Protein AF-A0A9W8DKQ0-F1 (afdb_monomer)

Organism: NCBI:txid78921

Secondary structure (DSSP, 8-state):
-HHHHHHHTT---HHHHHHHHHHHHHHHHHHHHHHHHHHHHHHHHHHHHHHHHHHHHTTS-HHHHTTSGGG-HHHHHHHHHHT-HHHHHHHHHHHHHHHHHHSTT-HHHHHHHHHHHHHHHHHHHHHHHHHHHHHSTTS----SS-HHHHHHHHH-

InterPro domains:
  IPR048628 Exocyst complex component Sec3, C-terminal [PF20654] (1-138)

Solvent-accessible surface area (backbone atoms only — not comparable to full-atom values): 8854 Å² total; per-residue (Å²): 109,72,67,59,54,64,61,50,71,77,54,95,44,82,76,52,51,59,55,50,52,51,50,50,52,53,48,51,54,50,47,54,53,48,43,59,56,59,51,37,72,69,41,34,71,61,52,53,52,54,56,47,51,55,57,49,51,74,81,47,56,44,83,50,42,43,72,37,87,82,52,18,67,69,46,50,52,59,52,42,67,68,46,32,48,69,56,43,46,52,36,48,52,53,47,50,57,47,49,46,69,76,36,75,92,33,68,71,58,40,55,52,52,49,52,54,41,50,52,50,53,52,51,51,51,53,52,50,53,52,50,44,56,61,32,47,68,95,55,100,73,71,71,54,60,54,70,68,54,52,50,55,55,73,76,103

pLDDT: mean 89.12, std 9.84, range [54.56, 97.25]

Sequence (156 aa):
MHYFYSTLRATDNGVLKRYIEQAQASYNTAMTAYVKTVIRRPLGKLLEFFEGIEGVLKTGEASEVGYHQSYTKANLRKVLAQYQGEELRRNIKALHKRVEKHFPDSGPVRSLVWKEIYFELVHQYERYTELIAKCYPGEHLSLGFNIVDLQTWCDS

Structure (mmCIF, N/CA/C/O backbone):
data_AF-A0A9W8DKQ0-F1
#
_entry.id   AF-A0A9W8DKQ0-F1
#
loop_
_atom_site.group_PDB
_atom_site.id
_atom_site.type_symbol
_atom_site.label_atom_id
_atom_site.label_alt_id
_atom_site.label_comp_id
_atom_site.label_asym_id
_atom_site.label_entity_id
_atom_site.label_seq_id
_atom_site.pdbx_PDB_ins_code
_atom_site.Cartn_x
_atom_site.Cartn_y
_atom_site.Cartn_z
_atom_site.occupancy
_atom_site.B_iso_or_equiv
_atom_site.auth_seq_id
_atom_site.auth_comp_id
_atom_site.auth_asym_id
_atom_site.auth_atom_id
_atom_site.pdbx_PDB_model_num
ATOM 1 N N . MET A 1 1 ? 10.684 -7.096 -24.053 1.00 54.56 1 MET A N 1
ATOM 2 C CA . MET A 1 1 ? 9.769 -5.939 -24.207 1.00 54.56 1 MET A CA 1
ATOM 3 C C . MET A 1 1 ? 10.487 -4.594 -24.128 1.00 54.56 1 MET A C 1
ATOM 5 O O . MET A 1 1 ? 10.373 -3.844 -25.083 1.00 54.56 1 MET A O 1
ATOM 9 N N . HIS A 1 2 ? 11.292 -4.304 -23.094 1.00 61.12 2 HIS A N 1
ATOM 10 C CA . HIS A 1 2 ? 12.079 -3.053 -23.028 1.00 61.12 2 HIS A CA 1
ATOM 11 C C . HIS A 1 2 ? 13.024 -2.859 -24.233 1.00 61.12 2 HIS A C 1
ATOM 13 O O . HIS A 1 2 ? 13.048 -1.794 -24.837 1.00 61.12 2 HIS A O 1
ATOM 19 N N . TYR A 1 3 ? 13.723 -3.926 -24.641 1.00 66.50 3 TYR A N 1
ATOM 20 C CA . TYR A 1 3 ? 14.578 -3.933 -25.836 1.00 66.50 3 TYR A CA 1
ATOM 21 C C . TYR A 1 3 ? 13.807 -3.582 -27.123 1.00 66.50 3 TYR A C 1
ATOM 23 O O . TYR A 1 3 ? 14.251 -2.770 -27.923 1.00 66.50 3 TYR A O 1
ATOM 31 N N . PHE A 1 4 ? 12.599 -4.128 -27.281 1.00 68.06 4 PHE A N 1
ATOM 32 C CA . PHE A 1 4 ? 11.756 -3.894 -28.455 1.00 68.06 4 PHE A CA 1
ATOM 33 C C . PHE A 1 4 ? 11.304 -2.425 -28.553 1.00 68.06 4 PHE A C 1
ATOM 35 O O . PHE A 1 4 ? 11.369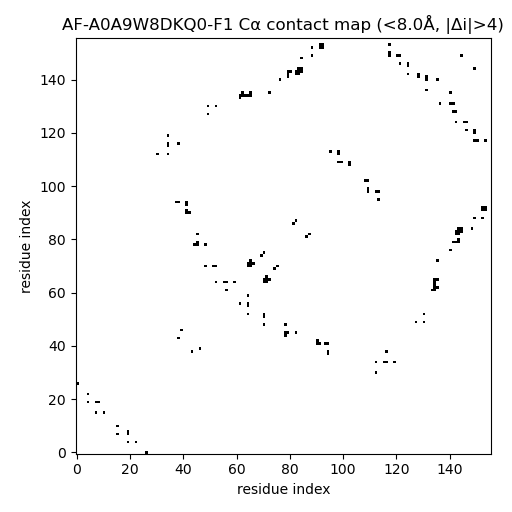 -1.823 -29.620 1.00 68.06 4 PHE A O 1
ATOM 42 N N . TYR A 1 5 ? 10.934 -1.820 -27.420 1.00 66.56 5 TYR A N 1
ATOM 43 C CA . TYR A 1 5 ? 10.592 -0.397 -27.331 1.00 66.56 5 TYR A CA 1
ATOM 44 C C . TYR A 1 5 ? 11.788 0.518 -27.648 1.00 66.56 5 TYR A C 1
ATOM 46 O O . TYR A 1 5 ? 11.641 1.478 -28.404 1.00 66.56 5 TYR A O 1
ATOM 54 N N . SER A 1 6 ? 12.984 0.209 -27.128 1.00 69.25 6 SER A N 1
ATOM 55 C CA . SER A 1 6 ? 14.183 1.017 -27.396 1.00 69.25 6 SER A CA 1
ATOM 56 C C . SER A 1 6 ? 14.613 0.988 -28.862 1.00 69.25 6 SER A C 1
ATOM 58 O O . SER A 1 6 ? 15.072 2.007 -29.371 1.00 69.25 6 SER A O 1
ATOM 60 N N . THR A 1 7 ? 14.433 -0.143 -29.550 1.00 65.50 7 THR A N 1
ATOM 61 C CA . THR A 1 7 ? 14.824 -0.289 -30.959 1.00 65.50 7 THR A CA 1
ATOM 62 C C . THR A 1 7 ? 13.824 0.380 -31.906 1.00 65.50 7 THR A C 1
ATOM 64 O O . THR A 1 7 ? 14.236 1.017 -32.869 1.00 65.50 7 THR A O 1
ATOM 67 N N . LEU A 1 8 ? 12.518 0.306 -31.620 1.00 61.72 8 LEU A N 1
ATOM 68 C CA . LEU A 1 8 ? 11.478 0.892 -32.479 1.00 61.72 8 LEU A CA 1
ATOM 69 C C . LEU A 1 8 ? 11.387 2.420 -32.403 1.00 61.72 8 LEU A C 1
ATOM 71 O O . LEU A 1 8 ? 10.966 3.058 -33.364 1.00 61.72 8 LEU A O 1
ATOM 75 N N . ARG A 1 9 ? 11.812 3.027 -31.290 1.00 57.78 9 ARG A N 1
ATOM 76 C CA . ARG A 1 9 ? 11.812 4.489 -31.117 1.00 57.78 9 ARG A CA 1
ATOM 77 C C . ARG A 1 9 ? 12.737 5.219 -32.105 1.00 57.78 9 ARG A C 1
ATOM 79 O O . ARG A 1 9 ? 12.546 6.406 -32.340 1.00 57.78 9 ARG A O 1
ATOM 86 N N . ALA A 1 10 ? 13.727 4.528 -32.674 1.00 59.00 10 ALA A N 1
ATOM 87 C CA . ALA A 1 10 ? 14.680 5.096 -33.629 1.00 59.00 10 ALA A CA 1
ATOM 88 C C . ALA A 1 10 ? 14.137 5.187 -35.070 1.00 59.00 10 ALA A C 1
ATOM 90 O O . ALA A 1 10 ? 14.808 5.737 -35.940 1.00 59.00 10 ALA A O 1
ATOM 91 N N . THR A 1 11 ? 12.947 4.645 -35.347 1.00 59.41 11 THR A N 1
ATOM 92 C CA . THR A 1 11 ? 12.365 4.599 -36.694 1.00 59.41 11 THR A CA 1
ATOM 93 C C . THR A 1 11 ? 11.094 5.445 -36.725 1.00 59.41 11 THR A C 1
ATOM 95 O O . THR A 1 11 ? 10.026 4.991 -36.319 1.00 59.41 11 THR A O 1
ATOM 98 N N . ASP A 1 12 ? 11.205 6.696 -37.179 1.00 56.28 12 ASP A N 1
ATOM 99 C CA . ASP A 1 12 ? 10.060 7.603 -37.326 1.00 56.28 12 ASP A CA 1
ATOM 100 C C . ASP A 1 12 ? 9.193 7.161 -38.517 1.00 56.28 12 ASP A C 1
ATOM 102 O O . ASP A 1 12 ? 9.412 7.534 -39.668 1.00 56.28 12 ASP A O 1
ATOM 106 N N . ASN A 1 13 ? 8.251 6.258 -38.249 1.00 63.59 13 ASN A N 1
ATOM 107 C CA . ASN A 1 13 ? 7.262 5.793 -39.211 1.00 63.59 13 ASN A CA 1
ATOM 108 C C . ASN A 1 13 ? 5.886 5.787 -38.534 1.00 63.59 13 ASN A C 1
ATOM 110 O O . ASN A 1 13 ? 5.671 5.080 -37.548 1.00 63.59 13 ASN A O 1
ATOM 114 N N . GLY A 1 14 ? 4.937 6.561 -39.070 1.00 64.56 14 GLY A N 1
ATOM 115 C CA . GLY A 1 14 ? 3.596 6.738 -38.497 1.00 64.56 14 GLY A CA 1
ATOM 116 C C . GLY A 1 14 ? 2.808 5.437 -38.288 1.00 64.56 14 GLY A C 1
ATOM 117 O O . GLY A 1 14 ? 1.930 5.389 -37.427 1.00 64.56 14 GLY A O 1
ATOM 118 N N . VAL A 1 15 ? 3.156 4.359 -39.000 1.00 68.19 15 VAL A N 1
ATOM 119 C CA . VAL A 1 15 ? 2.582 3.020 -38.790 1.00 68.19 15 VAL A CA 1
ATOM 120 C C . VAL A 1 15 ? 3.062 2.404 -37.470 1.00 68.19 15 VAL A C 1
ATOM 122 O O . VAL A 1 15 ? 2.269 1.798 -36.751 1.00 68.19 15 VAL A O 1
ATOM 125 N N . LEU A 1 16 ? 4.332 2.605 -37.100 1.00 72.94 16 LEU A N 1
ATOM 126 C CA . LEU A 1 16 ? 4.926 2.074 -35.868 1.00 72.94 16 LEU A CA 1
ATOM 127 C C . LEU A 1 16 ? 4.405 2.778 -34.614 1.00 72.94 16 LEU A C 1
ATOM 129 O O . LEU A 1 16 ? 4.372 2.163 -33.551 1.00 72.94 16 LEU A O 1
ATOM 133 N N . LYS A 1 17 ? 3.933 4.025 -34.731 1.00 78.81 17 LYS A N 1
ATOM 134 C CA . LYS A 1 17 ? 3.400 4.795 -33.599 1.00 78.81 17 LYS A CA 1
ATOM 135 C C . LYS A 1 17 ? 2.272 4.055 -32.873 1.00 78.81 17 LYS A C 1
ATOM 137 O O . LYS A 1 17 ? 2.318 3.927 -31.655 1.00 78.81 17 LYS A O 1
ATOM 142 N N . ARG A 1 18 ? 1.321 3.482 -33.619 1.00 82.94 18 ARG A N 1
ATOM 143 C CA . ARG A 1 18 ? 0.217 2.690 -33.046 1.00 82.94 18 ARG A CA 1
ATOM 144 C C . ARG A 1 18 ? 0.706 1.449 -32.298 1.00 82.94 18 ARG A C 1
ATOM 146 O O . ARG A 1 18 ? 0.203 1.147 -31.221 1.00 82.94 18 ARG A O 1
ATOM 153 N N . TYR A 1 19 ? 1.700 0.748 -32.842 1.00 83.44 19 TYR A N 1
ATOM 154 C CA . TYR A 1 19 ? 2.282 -0.426 -32.186 1.00 83.44 19 TYR A CA 1
ATOM 155 C C . TYR A 1 19 ? 3.075 -0.048 -30.931 1.00 83.44 19 TYR A C 1
ATOM 157 O O . TYR A 1 19 ? 3.023 -0.771 -29.940 1.00 83.44 19 TYR A O 1
ATOM 165 N N . ILE A 1 20 ? 3.770 1.093 -30.947 1.00 82.38 20 ILE A N 1
ATOM 166 C CA . ILE A 1 20 ? 4.472 1.634 -29.777 1.00 82.38 20 ILE A CA 1
ATOM 167 C C . ILE A 1 20 ? 3.468 1.999 -28.677 1.00 82.38 20 ILE A C 1
ATOM 169 O O . ILE A 1 20 ? 3.651 1.579 -27.537 1.00 82.38 20 ILE A O 1
ATOM 173 N N . GLU A 1 21 ? 2.390 2.710 -29.012 1.00 85.25 21 GLU A N 1
ATOM 174 C CA . GLU A 1 21 ? 1.319 3.065 -28.070 1.00 85.25 21 GLU A CA 1
ATOM 175 C C . GLU A 1 21 ? 0.667 1.814 -27.464 1.00 85.25 21 GLU A C 1
ATOM 177 O O . GLU A 1 21 ? 0.512 1.713 -26.246 1.00 85.25 21 GLU A O 1
ATOM 182 N N . GLN A 1 22 ? 0.357 0.811 -28.291 1.00 87.81 22 GLN A N 1
ATOM 183 C CA . GLN A 1 22 ? -0.206 -0.455 -27.821 1.00 87.81 22 GLN A CA 1
ATOM 184 C C . GLN A 1 22 ? 0.771 -1.226 -26.921 1.00 87.81 22 GLN A C 1
ATOM 186 O O . GLN A 1 22 ? 0.372 -1.756 -25.881 1.00 87.81 22 GLN A O 1
ATOM 191 N N . ALA A 1 23 ? 2.055 -1.275 -27.284 1.00 84.00 23 ALA A N 1
ATOM 192 C CA . ALA A 1 23 ? 3.085 -1.921 -26.478 1.00 84.00 23 ALA A CA 1
ATOM 193 C C . ALA A 1 23 ? 3.278 -1.211 -25.130 1.00 84.00 23 ALA A C 1
ATOM 195 O O . ALA A 1 23 ? 3.433 -1.879 -24.108 1.00 84.00 23 ALA A O 1
ATOM 196 N N . GLN A 1 24 ? 3.220 0.122 -25.109 1.00 85.81 24 GLN A N 1
ATOM 197 C CA . GLN A 1 24 ? 3.296 0.917 -23.887 1.00 85.81 24 GLN A CA 1
ATOM 198 C C . GLN A 1 24 ? 2.079 0.680 -22.986 1.00 85.81 24 GLN A C 1
ATOM 200 O O . GLN A 1 24 ? 2.244 0.460 -21.787 1.00 85.81 24 GLN A O 1
ATOM 205 N N . ALA A 1 25 ? 0.868 0.652 -23.549 1.00 90.19 25 ALA A N 1
ATOM 206 C CA . ALA A 1 25 ? -0.343 0.333 -22.796 1.00 90.19 25 ALA A CA 1
ATOM 207 C C . ALA A 1 25 ? -0.261 -1.073 -22.180 1.00 90.19 25 ALA A C 1
ATOM 209 O O . ALA A 1 25 ? -0.461 -1.236 -20.977 1.00 90.19 25 ALA A O 1
ATOM 210 N N . SER A 1 26 ? 0.126 -2.075 -22.976 1.00 91.94 26 SER A N 1
ATOM 211 C CA . SER A 1 26 ? 0.307 -3.448 -22.493 1.00 91.94 26 SER A CA 1
ATOM 212 C C . SER A 1 26 ? 1.383 -3.546 -21.411 1.00 91.94 26 SER A C 1
ATOM 214 O O . SER A 1 26 ? 1.203 -4.287 -20.445 1.00 91.94 26 SER A O 1
ATOM 216 N N . TYR A 1 27 ? 2.485 -2.806 -21.554 1.00 87.44 27 TYR A N 1
ATOM 217 C CA . TYR A 1 27 ? 3.537 -2.733 -20.546 1.00 87.44 27 TYR A CA 1
ATOM 218 C C . TYR A 1 27 ? 3.019 -2.138 -19.235 1.00 87.44 27 TYR A C 1
ATOM 220 O O . TYR A 1 27 ? 3.240 -2.731 -18.183 1.00 87.44 27 TYR A O 1
ATOM 228 N N . ASN A 1 28 ? 2.282 -1.026 -19.291 1.00 89.56 28 ASN A N 1
ATOM 229 C CA . ASN A 1 28 ? 1.709 -0.390 -18.106 1.00 89.56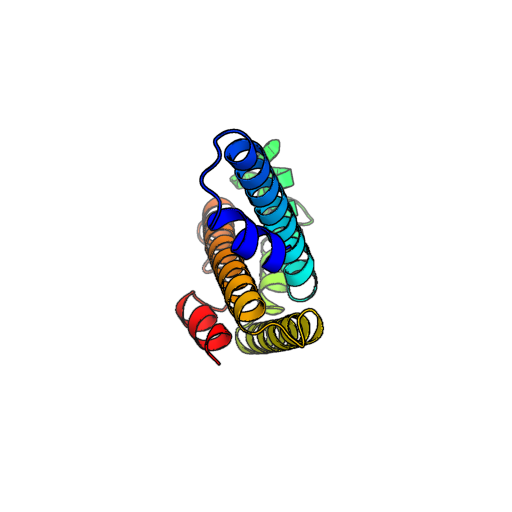 28 ASN A CA 1
ATOM 230 C C . ASN A 1 28 ? 0.718 -1.323 -17.400 1.00 89.56 28 ASN A C 1
ATOM 232 O O . ASN A 1 28 ? 0.808 -1.508 -16.190 1.00 89.56 28 ASN A O 1
ATOM 236 N N . THR A 1 29 ? -0.172 -1.988 -18.146 1.00 93.69 29 THR A N 1
ATOM 237 C CA . THR A 1 29 ? -1.095 -2.983 -17.580 1.00 93.69 29 THR A CA 1
ATOM 238 C C . THR A 1 29 ? -0.344 -4.124 -16.896 1.00 93.69 29 THR A C 1
ATOM 240 O O . THR A 1 29 ? -0.680 -4.495 -15.770 1.00 93.69 29 THR A O 1
ATOM 243 N N . ALA A 1 30 ? 0.692 -4.663 -17.545 1.00 93.50 30 ALA A N 1
ATOM 244 C CA . ALA A 1 30 ? 1.517 -5.721 -16.971 1.00 93.50 30 ALA A CA 1
ATOM 245 C C . ALA A 1 30 ? 2.276 -5.245 -15.721 1.00 93.50 30 ALA A C 1
ATOM 247 O O . ALA A 1 30 ? 2.344 -5.982 -14.739 1.00 93.50 30 ALA A O 1
ATOM 248 N N . MET A 1 31 ? 2.796 -4.013 -15.729 1.00 94.00 31 MET A N 1
ATOM 249 C CA . MET A 1 31 ? 3.479 -3.404 -14.589 1.00 94.00 31 MET A CA 1
ATOM 250 C C . MET A 1 31 ? 2.535 -3.261 -13.396 1.00 94.00 31 MET A C 1
ATOM 252 O O . MET A 1 31 ? 2.831 -3.772 -12.320 1.00 94.00 31 MET A O 1
ATOM 256 N N . THR A 1 32 ? 1.361 -2.655 -13.587 1.00 93.81 32 THR A N 1
ATOM 257 C CA . THR A 1 32 ? 0.358 -2.509 -12.523 1.00 93.81 32 THR A CA 1
ATOM 258 C C . THR A 1 32 ? -0.068 -3.865 -11.963 1.00 93.81 32 THR A C 1
ATOM 260 O O . THR A 1 32 ? -0.153 -4.034 -10.746 1.00 93.81 32 THR A O 1
ATOM 263 N N . ALA A 1 33 ? -0.309 -4.858 -12.825 1.00 95.12 33 ALA A N 1
ATOM 264 C CA . ALA A 1 33 ? -0.669 -6.205 -12.387 1.00 95.12 33 ALA A CA 1
ATOM 265 C C . ALA A 1 33 ? 0.464 -6.871 -11.586 1.00 95.12 33 ALA A C 1
ATOM 267 O O . ALA A 1 33 ? 0.213 -7.484 -10.543 1.00 95.12 33 ALA A O 1
ATOM 268 N N . TYR A 1 34 ? 1.711 -6.719 -12.041 1.00 95.62 34 TYR A N 1
ATOM 269 C CA . TYR A 1 34 ? 2.889 -7.217 -11.342 1.00 95.62 34 TYR A CA 1
ATOM 270 C C . TYR A 1 34 ? 3.013 -6.585 -9.955 1.00 95.62 34 TYR A C 1
ATOM 272 O O . TYR A 1 34 ? 3.075 -7.321 -8.971 1.00 95.62 34 TYR A O 1
ATOM 280 N N . VAL A 1 35 ? 2.984 -5.248 -9.870 1.00 95.75 35 VAL A N 1
ATOM 281 C CA . VAL A 1 35 ? 3.097 -4.484 -8.618 1.00 95.75 35 VAL A CA 1
ATOM 282 C C . VAL A 1 35 ? 2.046 -4.955 -7.615 1.00 95.75 35 VAL A C 1
ATOM 284 O O . VAL A 1 35 ? 2.412 -5.421 -6.536 1.00 95.75 35 VAL A O 1
ATOM 287 N N . LYS A 1 36 ? 0.763 -4.970 -8.005 1.00 92.56 36 LYS A N 1
ATOM 288 C CA . LYS A 1 36 ? -0.343 -5.454 -7.158 1.00 92.56 36 LYS A CA 1
ATOM 289 C C . LYS A 1 36 ? -0.118 -6.878 -6.650 1.00 92.56 36 LYS A C 1
ATOM 291 O O . LYS A 1 36 ? -0.370 -7.181 -5.485 1.00 92.56 36 LYS A O 1
ATOM 296 N N . THR A 1 37 ? 0.396 -7.756 -7.507 1.00 94.06 37 THR A N 1
ATOM 297 C CA . THR A 1 37 ? 0.664 -9.153 -7.148 1.00 94.06 37 THR A CA 1
ATOM 298 C C . THR A 1 37 ? 1.803 -9.267 -6.138 1.00 94.06 37 THR A C 1
ATOM 300 O O . THR A 1 37 ? 1.694 -10.001 -5.152 1.00 94.06 37 THR A O 1
ATOM 303 N N . VAL A 1 38 ? 2.909 -8.548 -6.350 1.00 94.06 38 VAL A N 1
ATOM 304 C CA . VAL A 1 38 ? 4.089 -8.698 -5.493 1.00 94.06 38 VAL A CA 1
ATOM 305 C C . VAL A 1 38 ? 3.915 -8.065 -4.121 1.00 94.06 38 VAL A C 1
ATOM 307 O O . VAL A 1 38 ? 4.419 -8.655 -3.164 1.00 94.06 38 VAL A O 1
ATOM 310 N N . ILE A 1 39 ? 3.169 -6.956 -3.998 1.00 93.44 39 ILE A N 1
ATOM 311 C CA . ILE A 1 39 ? 2.875 -6.321 -2.700 1.00 93.44 39 ILE A C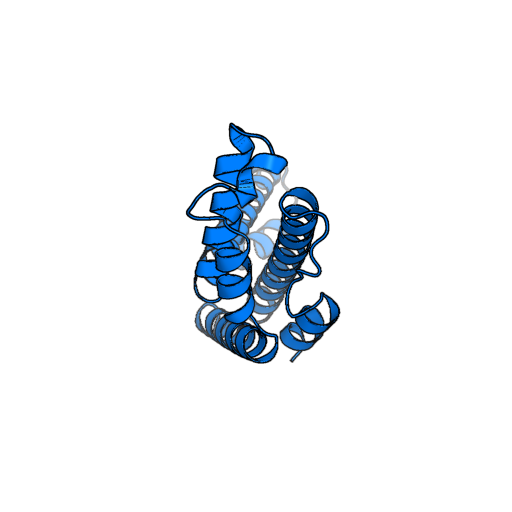A 1
ATOM 312 C C . ILE A 1 39 ? 1.882 -7.126 -1.857 1.00 93.44 39 ILE A C 1
ATOM 314 O O . ILE A 1 39 ? 1.948 -7.088 -0.628 1.00 93.44 39 ILE A O 1
ATOM 318 N N . ARG A 1 40 ? 1.003 -7.922 -2.488 1.00 92.44 40 ARG A N 1
ATOM 319 C CA . ARG A 1 40 ? 0.007 -8.728 -1.765 1.00 92.44 40 ARG A CA 1
ATOM 320 C C . ARG A 1 40 ? 0.643 -9.774 -0.865 1.00 92.44 40 ARG A C 1
ATOM 322 O O . ARG A 1 40 ? 0.102 -10.120 0.170 1.00 92.44 40 ARG A O 1
ATOM 329 N N . ARG A 1 41 ? 1.817 -10.284 -1.219 1.00 87.31 41 ARG A N 1
ATOM 330 C CA . ARG A 1 41 ? 2.485 -11.310 -0.414 1.00 87.31 41 ARG A CA 1
ATOM 331 C C . ARG A 1 41 ? 3.046 -10.785 0.923 1.00 87.31 41 ARG A C 1
ATOM 333 O O . ARG A 1 41 ? 2.808 -11.450 1.923 1.00 87.31 41 ARG A O 1
ATOM 340 N N . PRO A 1 42 ? 3.773 -9.652 0.983 1.00 86.56 42 PRO A N 1
ATOM 341 C CA . PRO A 1 42 ? 4.171 -9.041 2.253 1.00 86.56 42 PRO A CA 1
ATOM 342 C C . PRO A 1 42 ? 3.010 -8.367 3.001 1.00 86.56 42 PRO A C 1
ATOM 344 O O . PRO A 1 42 ? 2.994 -8.392 4.226 1.00 86.56 42 PRO A O 1
ATOM 347 N N . LEU A 1 43 ? 2.034 -7.781 2.297 1.00 89.31 43 LEU A N 1
ATOM 348 C CA . LEU A 1 43 ? 0.997 -6.923 2.897 1.00 89.31 43 LEU A CA 1
ATOM 349 C C . LEU A 1 43 ? -0.414 -7.523 2.873 1.00 89.31 43 LEU A C 1
ATOM 351 O O . LEU A 1 43 ? -1.385 -6.811 3.103 1.00 89.31 43 LEU A O 1
ATOM 355 N N . GLY A 1 44 ? -0.540 -8.820 2.588 1.00 91.44 44 GLY A N 1
ATOM 356 C CA . GLY A 1 44 ? -1.810 -9.449 2.210 1.00 91.44 44 GLY A CA 1
ATOM 357 C C . GLY A 1 44 ? -2.941 -9.218 3.196 1.00 91.44 44 GLY A C 1
ATOM 358 O O . GLY A 1 44 ? -3.989 -8.729 2.799 1.00 91.44 44 GLY A O 1
ATOM 359 N N . LYS A 1 45 ? -2.708 -9.463 4.489 1.00 93.00 45 LYS A N 1
ATOM 360 C CA . LYS A 1 45 ? -3.745 -9.274 5.513 1.00 93.00 45 LYS A CA 1
ATOM 361 C C . LYS A 1 45 ? -4.163 -7.813 5.675 1.00 93.00 45 LYS A C 1
ATOM 363 O O . LYS A 1 45 ? -5.327 -7.549 5.952 1.00 93.00 45 LYS A O 1
ATOM 368 N N . LEU A 1 46 ? -3.222 -6.876 5.530 1.00 93.81 46 LEU A N 1
ATOM 369 C CA . LEU A 1 46 ? -3.516 -5.444 5.586 1.00 93.81 46 LEU A CA 1
ATOM 370 C C . LEU A 1 46 ? -4.389 -5.039 4.393 1.00 93.81 46 LEU A C 1
ATOM 372 O O . LEU A 1 46 ? -5.444 -4.444 4.583 1.00 93.81 46 LEU A O 1
ATOM 376 N N . LEU A 1 47 ? -3.976 -5.436 3.184 1.00 94.06 47 LEU A N 1
ATOM 377 C CA . LEU A 1 47 ? -4.715 -5.210 1.939 1.00 94.06 47 LEU A CA 1
ATOM 378 C C . LEU A 1 47 ? -6.126 -5.797 2.011 1.00 94.06 47 LEU A C 1
ATOM 380 O O . LEU A 1 47 ? -7.092 -5.079 1.792 1.00 94.06 47 LEU A O 1
ATOM 384 N N . GLU A 1 48 ? -6.253 -7.071 2.380 1.00 95.69 48 GLU A N 1
ATOM 385 C CA . GLU A 1 48 ? -7.538 -7.772 2.480 1.00 95.69 48 GLU A CA 1
ATOM 386 C C . GLU A 1 48 ? -8.490 -7.112 3.484 1.00 95.69 48 GLU A C 1
ATOM 388 O O . GLU A 1 48 ? -9.692 -7.024 3.235 1.00 95.69 48 GLU A O 1
ATOM 393 N N . PHE A 1 49 ? -7.968 -6.616 4.610 1.00 97.25 49 PHE A N 1
ATOM 394 C CA . PHE A 1 49 ? -8.786 -5.928 5.604 1.00 97.25 49 PHE A CA 1
ATOM 395 C C . PHE A 1 49 ? -9.396 -4.638 5.042 1.00 97.25 49 PHE A C 1
ATOM 397 O O . PHE A 1 49 ? -10.603 -4.426 5.164 1.00 97.25 49 PHE A O 1
ATOM 404 N N . PHE A 1 50 ? -8.586 -3.798 4.391 1.00 96.94 50 PHE A N 1
ATOM 405 C CA . PHE A 1 50 ? -9.051 -2.527 3.831 1.00 96.94 50 PHE A CA 1
ATOM 406 C C . PHE A 1 50 ? -9.878 -2.693 2.550 1.00 96.94 50 PHE A C 1
ATOM 408 O O . PHE A 1 50 ? -10.887 -2.008 2.407 1.00 96.94 50 PHE A O 1
ATOM 415 N N . GLU A 1 51 ? -9.534 -3.641 1.671 1.00 96.06 51 GLU A N 1
ATOM 416 C CA . GLU A 1 51 ? -10.390 -4.034 0.537 1.00 96.06 51 GLU A CA 1
ATOM 417 C C . GLU A 1 51 ? -11.769 -4.508 1.030 1.00 96.06 51 GLU A C 1
ATOM 419 O O . GLU A 1 51 ? -12.799 -4.225 0.416 1.00 96.06 51 GLU A O 1
ATOM 424 N N . GLY A 1 52 ? -11.801 -5.194 2.175 1.00 96.62 52 GLY A N 1
ATOM 425 C CA . GLY A 1 52 ? -13.027 -5.592 2.853 1.00 96.62 52 GLY A CA 1
ATOM 426 C C . GLY A 1 52 ? -13.869 -4.412 3.345 1.00 96.62 52 GLY A C 1
ATOM 427 O O . GLY A 1 52 ? -15.074 -4.378 3.096 1.00 96.62 52 GLY A O 1
ATOM 428 N N . ILE A 1 53 ? -13.238 -3.420 3.985 1.00 96.94 53 ILE A N 1
ATOM 429 C CA . ILE A 1 53 ? -13.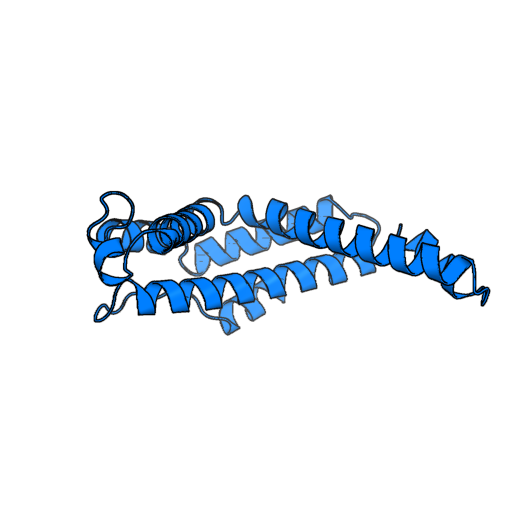904 -2.171 4.396 1.00 96.94 53 ILE A CA 1
ATOM 430 C C . ILE A 1 53 ? -14.516 -1.465 3.186 1.00 96.94 53 ILE A C 1
ATOM 432 O O . ILE A 1 53 ? -15.683 -1.085 3.221 1.00 96.94 53 ILE A O 1
ATOM 436 N N . GLU A 1 54 ? -13.764 -1.317 2.097 1.00 96.06 54 GLU A N 1
ATOM 437 C CA . GLU A 1 54 ? -14.278 -0.718 0.863 1.00 96.06 54 GLU A CA 1
ATOM 438 C C . GLU A 1 54 ? -15.451 -1.511 0.282 1.00 96.06 54 GLU A C 1
ATOM 440 O O . GLU A 1 54 ? -16.391 -0.920 -0.243 1.00 96.06 54 GLU A O 1
ATOM 445 N N . GLY A 1 55 ? -15.421 -2.842 0.393 1.00 95.81 55 GLY A N 1
ATOM 446 C CA . GLY A 1 55 ? -16.542 -3.709 0.041 1.00 95.81 55 GLY A CA 1
ATOM 447 C C . GLY A 1 55 ? -17.817 -3.356 0.806 1.00 95.81 55 GLY A C 1
ATOM 448 O O . GLY A 1 55 ? -18.866 -3.207 0.186 1.00 95.81 55 GLY A O 1
ATOM 449 N N . VAL A 1 56 ? -17.717 -3.155 2.122 1.00 95.00 56 VAL A N 1
ATOM 450 C CA . VAL A 1 56 ? -18.846 -2.727 2.967 1.00 95.00 56 VAL A CA 1
ATOM 451 C C . VAL A 1 56 ? -19.316 -1.318 2.593 1.00 95.00 56 VAL A C 1
ATOM 453 O O . VAL A 1 56 ? -20.514 -1.085 2.445 1.00 95.00 56 VAL A O 1
ATOM 456 N N . LEU A 1 57 ? -18.385 -0.392 2.353 1.00 95.69 57 LEU A N 1
ATOM 457 C CA . LEU A 1 57 ? -18.685 0.996 1.978 1.00 95.69 57 LEU A CA 1
ATOM 458 C C . LEU A 1 57 ? -19.380 1.147 0.616 1.00 95.69 57 LEU A C 1
ATOM 460 O O . LEU A 1 57 ? -19.913 2.215 0.325 1.00 95.69 57 LEU A O 1
ATOM 464 N N . LYS A 1 58 ? -19.378 0.115 -0.238 1.00 94.88 58 LYS A N 1
ATOM 465 C CA . LYS A 1 58 ? -20.138 0.141 -1.499 1.00 94.88 58 LYS A CA 1
ATOM 466 C C . LYS A 1 58 ? -21.647 0.105 -1.277 1.00 94.88 58 LYS A C 1
ATOM 468 O O . LYS A 1 58 ? -22.382 0.549 -2.154 1.00 94.88 58 LYS A O 1
ATOM 473 N N . THR A 1 59 ? -22.104 -0.455 -0.158 1.00 91.81 59 THR A N 1
ATOM 474 C CA . THR A 1 59 ? -23.530 -0.700 0.108 1.00 91.81 59 THR A CA 1
ATOM 475 C C . THR A 1 59 ? -24.015 -0.157 1.448 1.00 91.81 59 THR A C 1
ATOM 477 O O . THR A 1 59 ? -25.216 -0.193 1.691 1.00 91.81 59 THR A O 1
ATOM 480 N N . GLY A 1 60 ? -23.116 0.313 2.314 1.00 91.06 60 GLY A N 1
ATOM 481 C CA . GLY A 1 60 ? -23.437 0.826 3.646 1.00 91.06 60 GLY A CA 1
ATOM 482 C C . GLY A 1 60 ? -22.692 2.115 3.981 1.00 91.06 60 GLY A C 1
ATOM 483 O O . GLY A 1 60 ? -21.845 2.591 3.218 1.00 91.06 60 GLY A O 1
ATOM 484 N N . GLU A 1 61 ? -23.008 2.684 5.140 1.00 93.12 61 GLU A N 1
ATOM 485 C CA . GLU A 1 61 ? -22.409 3.940 5.588 1.00 93.12 61 GLU A CA 1
ATOM 486 C C . GLU A 1 61 ? -21.091 3.725 6.344 1.00 93.12 61 GLU A C 1
ATOM 488 O O . GLU A 1 61 ? -20.843 2.692 6.967 1.00 93.12 61 GLU A O 1
ATOM 493 N N . ALA A 1 62 ? -20.222 4.739 6.345 1.00 93.44 62 ALA A N 1
ATOM 494 C CA . ALA A 1 62 ? -18.944 4.664 7.057 1.00 93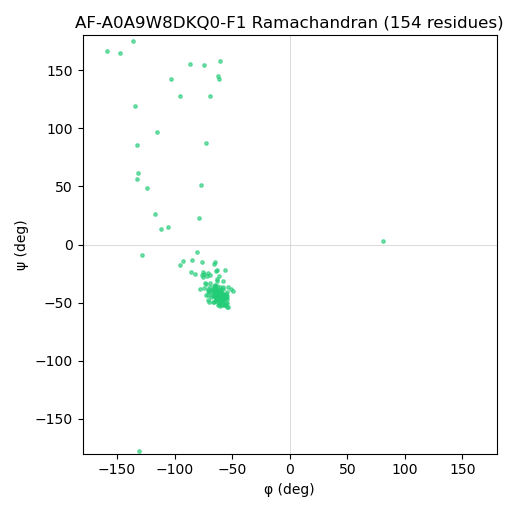.44 62 ALA A CA 1
ATOM 495 C C . ALA A 1 62 ? -19.098 4.504 8.577 1.00 93.44 62 ALA A C 1
ATOM 497 O O . ALA A 1 62 ? -18.280 3.842 9.212 1.00 93.44 62 ALA A O 1
ATOM 498 N N . SER A 1 63 ? -20.165 5.071 9.142 1.00 91.69 63 SER A N 1
ATOM 499 C CA . SER A 1 63 ? -20.559 4.930 10.547 1.00 91.69 63 SER A CA 1
ATOM 500 C C . SER A 1 63 ? -20.858 3.474 10.930 1.00 91.69 63 SER A C 1
ATOM 502 O O . SER A 1 63 ? -20.675 3.101 12.088 1.00 91.69 63 SER A O 1
ATOM 504 N N . GLU A 1 64 ? -21.268 2.639 9.969 1.00 91.94 64 GLU A N 1
ATOM 505 C CA . GLU A 1 64 ? -21.678 1.250 10.189 1.00 91.94 64 GLU A CA 1
ATOM 506 C C . GLU A 1 64 ? -20.502 0.263 10.173 1.00 91.94 64 GLU A C 1
ATOM 508 O O . GLU A 1 64 ? -20.570 -0.802 10.791 1.00 91.94 64 GLU A O 1
ATOM 513 N N . VAL A 1 65 ? -19.392 0.623 9.519 1.00 94.94 65 VAL A N 1
ATOM 514 C CA . VAL A 1 65 ? -18.222 -0.255 9.329 1.00 94.94 65 VAL A CA 1
ATOM 515 C C . VAL A 1 65 ? -17.706 -0.808 10.658 1.00 94.94 65 VAL A C 1
ATOM 517 O O . VAL A 1 65 ? -17.448 -2.007 10.777 1.00 94.94 65 VAL A O 1
ATOM 520 N N . GLY A 1 66 ? -17.606 0.042 11.685 1.00 91.94 66 GLY A N 1
ATOM 521 C CA . GLY A 1 66 ? -17.121 -0.353 13.009 1.00 91.94 66 GLY A CA 1
ATOM 522 C C . GLY A 1 66 ? -18.023 -1.341 13.758 1.00 91.94 66 GLY A C 1
ATOM 523 O O . GLY A 1 66 ? -17.548 -1.981 14.701 1.00 91.94 66 GLY A O 1
ATOM 524 N N . TYR A 1 67 ? -19.283 -1.492 13.339 1.00 91.12 67 TYR A N 1
ATOM 525 C CA . TYR A 1 67 ? -20.240 -2.454 13.891 1.00 91.12 67 TYR A CA 1
ATOM 526 C C . TYR A 1 67 ? -20.240 -3.791 13.137 1.00 91.12 67 TYR A C 1
ATOM 528 O O . TYR A 1 67 ? -20.746 -4.788 13.654 1.00 91.12 67 TYR A O 1
ATOM 536 N N . HIS A 1 68 ? -19.634 -3.855 11.948 1.00 94.25 68 HIS A N 1
ATOM 537 C CA . HIS A 1 68 ? -19.505 -5.100 11.201 1.00 94.25 68 HIS A CA 1
ATOM 538 C C . HIS A 1 68 ? -18.527 -6.049 11.913 1.00 94.25 68 HIS A C 1
ATOM 540 O O . HIS A 1 68 ? -17.386 -5.677 12.197 1.00 94.25 68 HIS A O 1
ATOM 546 N N . GLN A 1 69 ? -18.932 -7.301 12.169 1.00 93.81 69 GLN A N 1
ATOM 547 C CA . GLN A 1 69 ? -18.165 -8.248 13.002 1.00 93.81 69 GLN A CA 1
ATOM 548 C C . GLN A 1 69 ? -16.706 -8.426 12.538 1.00 93.81 69 GLN A C 1
ATOM 550 O O . GLN A 1 69 ? -15.794 -8.525 13.362 1.00 93.81 69 GLN A O 1
ATOM 555 N N . SER A 1 70 ? -16.471 -8.415 11.224 1.00 95.25 70 SER A N 1
ATOM 556 C CA . SER A 1 70 ? -15.135 -8.537 10.623 1.00 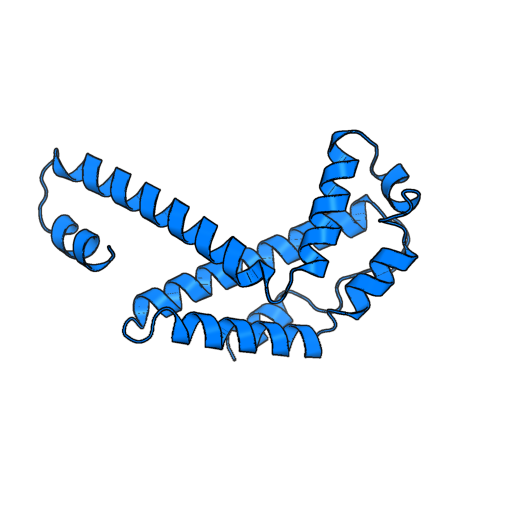95.25 70 SER A CA 1
ATOM 557 C C . SER A 1 70 ? -14.288 -7.265 10.723 1.00 95.25 70 SER A C 1
ATOM 559 O O . SER A 1 70 ? -13.068 -7.368 10.827 1.00 95.25 70 SER A O 1
ATOM 561 N N . TYR A 1 71 ? -14.904 -6.082 10.781 1.00 96.44 71 TYR A N 1
ATOM 562 C CA . TYR A 1 71 ? -14.230 -4.779 10.691 1.00 96.44 71 TYR A CA 1
ATOM 563 C C . TYR A 1 71 ? -14.390 -3.945 11.966 1.00 96.44 71 TYR A C 1
ATOM 565 O O . TYR A 1 71 ? -14.301 -2.722 11.949 1.00 96.44 71 TYR A O 1
ATOM 573 N N . THR A 1 72 ? -14.588 -4.598 13.111 1.00 95.56 72 THR A N 1
ATOM 574 C CA . THR A 1 72 ? -14.621 -3.900 14.400 1.00 95.56 72 THR A CA 1
ATOM 575 C C . THR A 1 72 ? -13.305 -3.174 14.693 1.00 95.56 72 THR A C 1
ATOM 577 O O . THR A 1 72 ? -12.226 -3.566 14.239 1.00 95.56 72 THR A O 1
ATOM 580 N N . LYS A 1 73 ? -13.368 -2.162 15.563 1.00 93.19 73 LYS A N 1
ATOM 581 C CA . LYS A 1 73 ? -12.193 -1.440 16.091 1.00 93.19 73 LYS A CA 1
ATOM 582 C C . LYS A 1 73 ? -11.119 -2.375 16.662 1.00 93.19 73 LYS A C 1
ATOM 584 O O . LYS A 1 73 ? -9.922 -2.151 16.491 1.00 93.19 73 LYS A O 1
ATOM 589 N N . ALA A 1 74 ? -11.540 -3.448 17.334 1.00 94.44 74 ALA A N 1
ATOM 590 C CA . ALA A 1 74 ? -10.630 -4.446 17.887 1.00 94.44 74 ALA A CA 1
ATOM 591 C C . ALA A 1 74 ? -9.894 -5.229 16.787 1.00 94.44 74 ALA A C 1
ATOM 593 O O . ALA A 1 74 ? -8.702 -5.504 16.930 1.00 94.44 74 ALA A O 1
ATOM 594 N N . ASN A 1 75 ? -10.573 -5.556 15.685 1.00 95.88 75 ASN A N 1
ATOM 595 C CA . ASN A 1 75 ? -9.946 -6.221 14.546 1.00 95.88 75 ASN A CA 1
ATOM 596 C C . ASN A 1 75 ? -8.996 -5.284 13.802 1.00 95.88 75 ASN A C 1
ATOM 598 O O . ASN A 1 75 ? -7.884 -5.707 13.493 1.00 95.88 75 ASN A O 1
ATOM 602 N N . LEU A 1 76 ? -9.368 -4.011 13.615 1.00 95.81 76 LEU A N 1
ATOM 603 C CA . LEU A 1 76 ? -8.463 -3.005 13.056 1.00 95.81 76 LEU A CA 1
ATOM 604 C C . LEU A 1 76 ? -7.167 -2.925 1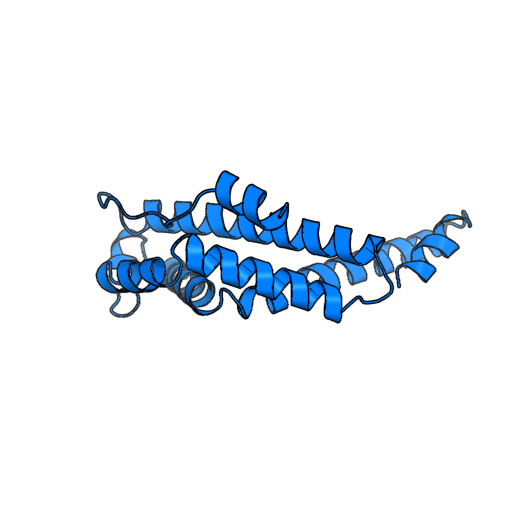3.880 1.00 95.81 76 LEU A C 1
ATOM 606 O O . LEU A 1 76 ? -6.085 -3.082 13.325 1.00 95.81 76 LEU A O 1
ATOM 610 N N . ARG A 1 77 ? -7.253 -2.805 15.215 1.00 94.56 77 ARG A N 1
ATOM 611 C CA . ARG A 1 77 ? -6.067 -2.822 16.098 1.00 94.56 77 ARG A CA 1
ATOM 612 C C . ARG A 1 77 ? -5.198 -4.068 15.915 1.00 94.56 77 ARG A C 1
ATOM 614 O O . ARG A 1 77 ? -3.978 -3.953 15.835 1.00 94.56 77 ARG A O 1
ATOM 621 N N . LYS A 1 78 ? -5.807 -5.256 15.831 1.00 94.56 78 LYS A N 1
ATOM 622 C CA . LYS A 1 78 ? -5.084 -6.524 15.620 1.00 94.56 78 LYS A CA 1
ATOM 623 C C . LYS A 1 78 ? -4.377 -6.583 14.267 1.00 94.56 78 LYS A C 1
ATOM 625 O O . LYS A 1 78 ? -3.299 -7.169 14.174 1.00 94.56 78 LYS A O 1
ATOM 630 N N . VAL A 1 79 ? -4.985 -6.032 13.218 1.00 94.94 79 VAL A N 1
ATOM 631 C CA . VAL A 1 79 ? -4.366 -5.963 11.891 1.00 94.94 79 VAL A CA 1
ATOM 632 C C . VAL A 1 79 ? -3.215 -4.963 11.907 1.00 94.94 79 VAL A C 1
ATOM 634 O O . VAL A 1 79 ? -2.106 -5.335 11.542 1.00 94.94 79 VAL A O 1
ATOM 637 N N . LEU A 1 80 ? -3.422 -3.749 12.421 1.00 93.69 80 LEU A N 1
ATOM 638 C CA . LEU A 1 80 ? -2.371 -2.728 12.521 1.00 93.69 80 LEU A CA 1
ATOM 639 C C . LEU A 1 80 ? -1.163 -3.210 13.338 1.00 93.69 80 LEU A C 1
ATOM 641 O O . LEU A 1 80 ? -0.021 -2.974 12.953 1.00 93.69 80 LEU A O 1
ATOM 645 N N . ALA A 1 81 ? -1.394 -3.958 14.421 1.00 92.06 81 ALA A N 1
ATOM 646 C CA . ALA A 1 81 ? -0.327 -4.517 15.251 1.00 92.06 81 ALA A CA 1
ATOM 647 C C . ALA A 1 81 ? 0.564 -5.544 14.522 1.00 92.06 81 ALA A C 1
ATOM 649 O O . ALA A 1 81 ? 1.709 -5.734 14.921 1.00 92.06 81 ALA A O 1
ATOM 650 N N . GLN A 1 82 ? 0.079 -6.186 13.453 1.00 91.12 82 GLN A N 1
ATOM 651 C CA . GLN A 1 82 ? 0.898 -7.081 12.620 1.00 91.12 82 GLN A CA 1
ATOM 652 C C . GLN A 1 82 ? 1.839 -6.313 11.680 1.00 91.12 82 GLN A C 1
ATOM 654 O O . GLN A 1 82 ? 2.776 -6.899 11.146 1.00 91.12 82 GLN A O 1
ATOM 659 N N . TYR A 1 83 ? 1.605 -5.014 11.484 1.00 89.50 83 TYR A N 1
ATOM 660 C CA . TYR A 1 83 ? 2.333 -4.159 10.547 1.00 89.50 83 TYR A CA 1
ATOM 661 C C . TYR A 1 83 ? 2.937 -2.945 11.261 1.00 89.50 83 TYR A C 1
ATOM 663 O O . TYR A 1 83 ? 2.799 -1.802 10.827 1.00 89.50 83 TYR A O 1
ATOM 671 N N . GLN A 1 84 ? 3.618 -3.205 12.377 1.00 85.06 84 GLN A N 1
ATOM 672 C CA . GLN A 1 84 ? 4.453 -2.209 13.048 1.00 85.06 84 GLN A CA 1
ATOM 673 C C . GLN A 1 84 ? 5.759 -1.995 12.272 1.00 85.06 84 GLN A C 1
ATOM 675 O O . GLN A 1 84 ? 6.210 -2.898 11.563 1.00 85.06 84 GLN A O 1
ATOM 680 N N . GLY A 1 85 ? 6.371 -0.814 12.412 1.00 84.19 85 GLY A N 1
ATOM 681 C CA . GLY A 1 85 ? 7.450 -0.358 11.529 1.00 84.19 85 GLY A CA 1
ATOM 682 C C . GLY A 1 85 ? 8.590 -1.358 11.288 1.00 84.19 85 GLY A C 1
ATOM 683 O O . GLY A 1 85 ? 9.011 -1.530 10.150 1.00 84.19 85 GLY A O 1
ATOM 684 N N . GLU A 1 86 ? 9.036 -2.103 12.303 1.00 87.44 86 GLU A N 1
ATOM 685 C CA . GLU A 1 86 ? 10.084 -3.127 12.134 1.00 87.44 86 GLU A CA 1
ATOM 686 C C . GLU A 1 86 ? 9.645 -4.327 11.277 1.00 87.44 86 GLU A C 1
ATOM 688 O O . GLU A 1 86 ? 10.389 -4.781 10.404 1.00 87.44 86 GLU A O 1
ATOM 693 N N . GLU A 1 87 ? 8.431 -4.840 11.482 1.00 89.19 87 GLU A N 1
ATOM 694 C CA . GLU A 1 87 ? 7.921 -5.977 10.707 1.00 89.19 87 GLU A CA 1
ATOM 695 C C . GLU A 1 87 ? 7.625 -5.559 9.263 1.00 89.19 87 GLU A C 1
ATOM 697 O O . GLU A 1 87 ? 7.973 -6.260 8.310 1.00 89.19 87 GLU A O 1
ATOM 702 N N . LEU A 1 88 ? 7.069 -4.358 9.079 1.00 90.75 88 LEU A N 1
ATOM 703 C CA . LEU A 1 88 ? 6.860 -3.790 7.753 1.00 90.75 88 LEU A CA 1
ATOM 704 C C . LEU A 1 88 ? 8.187 -3.556 7.018 1.00 90.75 88 LEU A C 1
ATOM 706 O O . LEU A 1 88 ? 8.319 -3.934 5.852 1.00 90.75 88 LEU A O 1
ATOM 710 N N . ARG A 1 89 ? 9.208 -3.034 7.703 1.00 92.81 89 ARG A N 1
ATOM 711 C CA . ARG A 1 89 ? 10.561 -2.888 7.156 1.00 92.81 89 ARG A CA 1
ATOM 712 C C . ARG A 1 89 ? 11.132 -4.223 6.681 1.00 92.81 89 ARG A C 1
ATOM 714 O O . ARG A 1 89 ? 11.704 -4.298 5.592 1.00 92.81 89 ARG A O 1
ATOM 721 N N . ARG A 1 90 ? 10.984 -5.297 7.467 1.00 92.81 90 ARG A N 1
ATOM 722 C CA . ARG A 1 90 ? 11.417 -6.653 7.070 1.00 92.81 90 ARG A CA 1
ATOM 723 C C . ARG A 1 90 ? 10.679 -7.133 5.823 1.00 92.81 90 ARG A C 1
ATOM 725 O O . ARG A 1 90 ? 11.310 -7.662 4.906 1.00 92.81 90 ARG A O 1
ATOM 732 N N . ASN A 1 91 ? 9.374 -6.896 5.765 1.00 92.44 91 ASN A N 1
ATOM 733 C CA . ASN A 1 91 ? 8.531 -7.241 4.627 1.00 92.44 91 ASN A CA 1
ATOM 734 C C . ASN A 1 91 ? 8.927 -6.486 3.345 1.00 92.44 91 ASN A C 1
ATOM 736 O O . ASN A 1 91 ? 9.008 -7.103 2.281 1.00 92.44 91 ASN A O 1
ATOM 740 N N . ILE A 1 92 ? 9.264 -5.195 3.442 1.00 94.12 92 ILE A N 1
ATOM 741 C CA . ILE A 1 92 ? 9.766 -4.385 2.317 1.00 94.12 92 ILE A CA 1
ATOM 742 C C . ILE A 1 92 ? 11.135 -4.889 1.845 1.00 94.12 92 ILE A C 1
ATOM 744 O O . ILE A 1 92 ? 11.330 -5.100 0.649 1.00 94.12 92 ILE A O 1
ATOM 748 N N . LYS A 1 93 ? 12.058 -5.215 2.758 1.00 93.56 93 LYS A N 1
ATOM 749 C CA . LYS A 1 93 ? 13.350 -5.828 2.388 1.00 93.56 93 LYS A CA 1
ATOM 750 C C . LYS A 1 93 ? 13.178 -7.168 1.670 1.00 93.56 93 LYS A C 1
ATOM 752 O O . LYS A 1 93 ? 13.888 -7.467 0.709 1.00 93.56 93 LYS A O 1
ATOM 757 N N . ALA A 1 94 ? 12.239 -7.998 2.123 1.00 93.19 94 ALA A N 1
ATOM 758 C CA . ALA A 1 94 ? 11.922 -9.261 1.461 1.00 93.19 94 ALA A CA 1
ATOM 759 C C . ALA A 1 94 ? 11.308 -9.042 0.067 1.00 93.19 94 ALA A C 1
ATOM 761 O O . ALA A 1 94 ? 11.590 -9.809 -0.858 1.00 93.19 94 ALA A O 1
ATOM 762 N N . LEU A 1 95 ? 10.498 -7.992 -0.091 1.00 94.75 95 LEU A N 1
ATOM 763 C CA . LEU A 1 95 ? 9.944 -7.575 -1.375 1.00 94.75 95 LEU A CA 1
ATOM 764 C C . LEU A 1 95 ? 11.046 -7.113 -2.337 1.00 94.75 95 LEU A C 1
ATOM 766 O O . LEU A 1 95 ? 11.071 -7.591 -3.470 1.00 94.75 95 LEU A O 1
ATOM 770 N N . HIS A 1 96 ? 11.996 -6.294 -1.875 1.00 94.62 96 HIS A N 1
ATOM 771 C CA . HIS A 1 96 ? 13.148 -5.860 -2.673 1.00 94.62 96 HIS A CA 1
ATOM 772 C C . HIS A 1 96 ? 13.938 -7.059 -3.213 1.00 94.62 96 HIS A C 1
ATOM 774 O O . HIS A 1 96 ? 14.082 -7.224 -4.424 1.00 94.62 96 HIS A O 1
ATOM 780 N N . LYS A 1 97 ? 14.315 -7.999 -2.333 1.00 94.00 97 LYS A N 1
ATOM 781 C CA . LYS A 1 97 ? 15.009 -9.240 -2.730 1.00 94.00 97 LYS A CA 1
ATOM 782 C C . LYS A 1 97 ? 14.223 -10.074 -3.741 1.00 94.00 97 LYS A C 1
ATOM 784 O O . LYS A 1 97 ? 14.809 -10.794 -4.548 1.00 94.00 97 LYS A O 1
ATOM 789 N N . ARG A 1 98 ? 12.888 -10.042 -3.694 1.00 93.94 98 ARG A N 1
ATOM 790 C CA . ARG A 1 98 ? 12.051 -10.737 -4.679 1.00 93.94 98 ARG A CA 1
ATOM 791 C C . ARG A 1 98 ? 12.119 -10.054 -6.042 1.00 93.94 98 ARG A C 1
ATOM 793 O O . ARG A 1 98 ? 12.251 -10.754 -7.041 1.00 93.94 98 ARG A O 1
ATOM 800 N N . VAL A 1 99 ? 12.060 -8.725 -6.080 1.00 95.00 99 VAL A N 1
ATOM 801 C CA . VAL A 1 99 ? 12.223 -7.946 -7.316 1.00 95.00 99 VAL A CA 1
ATOM 802 C C . VAL A 1 99 ? 13.594 -8.215 -7.933 1.00 95.00 99 VAL A C 1
ATOM 804 O O . VAL A 1 99 ? 13.674 -8.493 -9.126 1.00 95.00 99 VAL A O 1
ATOM 807 N N . GLU A 1 100 ? 14.655 -8.249 -7.123 1.00 94.25 100 GLU A N 1
ATOM 808 C CA . GLU A 1 100 ? 16.000 -8.606 -7.590 1.00 94.25 100 GLU A CA 1
ATOM 809 C C . GLU A 1 100 ? 16.044 -9.985 -8.254 1.00 94.25 100 GLU A C 1
ATOM 811 O O . GLU A 1 100 ? 16.620 -10.134 -9.328 1.00 94.25 100 GLU A O 1
ATOM 816 N N . LYS A 1 101 ? 15.383 -10.982 -7.655 1.00 94.56 101 LYS A N 1
ATOM 817 C CA . LYS A 1 101 ? 15.311 -12.345 -8.203 1.00 94.56 101 LYS A CA 1
ATOM 818 C C . LYS A 1 101 ? 14.483 -12.453 -9.481 1.00 94.56 101 LYS A C 1
ATOM 820 O O . LYS A 1 101 ? 14.785 -13.299 -10.314 1.00 94.56 101 LYS A O 1
ATOM 825 N N . HIS A 1 102 ? 13.428 -11.656 -9.631 1.00 94.19 102 HIS A N 1
ATOM 826 C CA . HIS A 1 102 ? 12.590 -11.676 -10.834 1.00 94.19 102 HIS A CA 1
ATOM 827 C C . HIS A 1 102 ? 13.258 -10.984 -12.032 1.00 94.19 102 HIS A C 1
ATOM 829 O O . HIS A 1 102 ? 12.922 -11.289 -13.174 1.00 94.19 102 HIS A O 1
ATOM 835 N N . PHE A 1 103 ? 14.205 -10.075 -11.781 1.00 92.44 103 PHE A N 1
ATOM 836 C CA . PHE A 1 103 ? 14.887 -9.286 -12.809 1.00 92.44 103 PHE A CA 1
ATOM 837 C C . PHE A 1 103 ? 16.419 -9.297 -12.615 1.00 92.44 103 PHE A C 1
ATOM 839 O O . PHE A 1 103 ? 17.014 -8.233 -12.413 1.00 92.44 103 PHE A O 1
ATOM 846 N N . PRO A 1 104 ? 17.078 -10.471 -12.684 1.00 89.19 104 PRO A N 1
ATOM 847 C CA . PRO A 1 104 ? 18.496 -10.614 -12.339 1.00 89.19 104 PRO A CA 1
ATOM 848 C C . PRO A 1 104 ? 19.418 -9.757 -13.223 1.00 89.19 104 PRO A C 1
ATOM 850 O O . PRO A 1 104 ? 20.307 -9.076 -12.713 1.00 89.19 104 PRO A O 1
ATOM 853 N N . ASP A 1 105 ? 19.132 -9.690 -14.527 1.00 88.75 105 ASP A N 1
ATOM 854 C CA . ASP A 1 105 ? 20.034 -9.100 -15.529 1.00 88.75 105 ASP A CA 1
ATOM 855 C C . ASP A 1 105 ? 19.584 -7.720 -16.035 1.00 88.75 105 ASP A C 1
ATOM 857 O O . ASP A 1 105 ? 20.055 -7.229 -17.060 1.00 88.75 105 ASP A O 1
ATOM 861 N N . SER A 1 106 ? 18.645 -7.062 -15.343 1.00 87.12 106 SER A N 1
ATOM 862 C CA . SER A 1 106 ? 18.111 -5.769 -15.786 1.00 87.12 106 SER A CA 1
ATOM 863 C C . SER A 1 106 ? 18.054 -4.742 -14.660 1.00 87.12 106 SER A C 1
ATOM 865 O O . SER A 1 106 ? 17.035 -4.563 -13.998 1.00 87.12 106 SER A O 1
ATOM 867 N N . GLY A 1 107 ? 19.172 -4.039 -14.449 1.00 88.69 107 GLY A N 1
ATOM 868 C CA . GLY A 1 107 ? 19.263 -2.915 -13.506 1.00 88.69 107 GLY A CA 1
ATOM 869 C C . GLY A 1 107 ? 18.192 -1.837 -13.744 1.00 88.69 107 GLY A C 1
ATOM 870 O O . GLY A 1 107 ? 17.422 -1.562 -12.828 1.00 88.69 107 GLY A O 1
ATOM 871 N N . PRO A 1 108 ? 18.051 -1.292 -14.969 1.00 90.19 108 PRO A N 1
ATOM 872 C CA . PRO A 1 108 ? 17.057 -0.254 -15.252 1.00 90.19 108 PRO A CA 1
ATOM 873 C C . PRO A 1 108 ? 15.610 -0.697 -15.005 1.00 90.19 108 PRO A C 1
ATOM 875 O O . PRO A 1 108 ? 14.820 0.061 -14.446 1.00 90.19 108 PRO A O 1
ATOM 878 N N . VAL A 1 109 ? 15.260 -1.935 -15.379 1.00 89.56 109 VAL A N 1
ATOM 879 C CA . VAL A 1 109 ? 13.912 -2.471 -15.134 1.00 89.56 109 VAL A CA 1
ATOM 880 C C . VAL A 1 109 ? 13.679 -2.672 -13.641 1.00 89.56 109 VAL A C 1
ATOM 882 O O . VAL A 1 109 ? 12.606 -2.319 -13.167 1.00 89.56 109 VAL A O 1
ATOM 885 N N . ARG A 1 110 ? 14.672 -3.152 -12.877 1.00 93.31 110 ARG A N 1
ATOM 886 C CA . ARG A 1 110 ? 14.567 -3.242 -11.410 1.00 93.31 110 ARG A CA 1
ATOM 887 C C . ARG A 1 110 ? 14.291 -1.891 -10.775 1.00 93.31 110 ARG A C 1
ATOM 889 O O . ARG A 1 110 ? 13.346 -1.790 -10.003 1.00 93.31 110 ARG A O 1
ATOM 896 N N . SER A 1 111 ? 15.067 -0.865 -11.119 1.00 92.62 111 SER A N 1
ATOM 897 C CA . SER A 1 111 ? 14.880 0.482 -10.568 1.00 92.62 111 SER A CA 1
ATOM 898 C C . SER A 1 111 ? 13.500 1.046 -10.904 1.00 92.62 111 SER A C 1
ATOM 900 O O . SER A 1 111 ? 12.848 1.628 -10.041 1.00 92.62 111 SER A O 1
ATOM 902 N N . LEU A 1 112 ? 13.026 0.834 -12.135 1.00 93.12 112 LEU A N 1
ATOM 903 C CA . LEU A 1 112 ? 11.696 1.273 -12.548 1.00 93.12 112 LEU A CA 1
ATOM 904 C C . LEU A 1 112 ? 10.590 0.524 -11.793 1.00 93.12 112 LEU A C 1
ATOM 906 O O . LEU A 1 112 ? 9.721 1.157 -11.209 1.00 93.12 112 LEU A O 1
ATOM 910 N N . VAL A 1 113 ? 10.653 -0.809 -11.741 1.00 95.06 113 VAL A N 1
ATOM 911 C CA . VAL A 1 113 ? 9.700 -1.641 -10.989 1.00 95.06 113 VAL A CA 1
ATOM 912 C C . VAL A 1 113 ? 9.680 -1.255 -9.511 1.00 95.06 113 VAL A C 1
ATOM 914 O O . VAL A 1 113 ? 8.613 -1.175 -8.911 1.00 95.06 113 VAL A O 1
ATOM 917 N N . TRP A 1 114 ? 10.848 -1.014 -8.914 1.00 95.94 114 TRP A N 1
ATOM 918 C CA . TRP A 1 114 ? 10.953 -0.630 -7.511 1.00 95.94 114 TRP A CA 1
ATOM 919 C C . TRP A 1 114 ? 10.303 0.724 -7.235 1.00 95.94 114 TRP A C 1
ATOM 921 O O . TRP A 1 114 ? 9.563 0.862 -6.264 1.00 95.94 114 TRP A O 1
ATOM 931 N N . LYS A 1 115 ? 10.498 1.693 -8.135 1.00 95.56 115 LYS A N 1
ATOM 932 C CA . LYS A 1 115 ? 9.829 2.993 -8.070 1.00 95.56 115 LYS A CA 1
ATOM 933 C C . LYS A 1 115 ? 8.303 2.857 -8.126 1.00 95.56 115 LYS A C 1
ATOM 935 O O . LYS A 1 115 ? 7.615 3.474 -7.321 1.00 95.56 115 LYS A O 1
ATOM 940 N N . GLU A 1 116 ? 7.779 2.022 -9.023 1.00 96.06 116 GLU A N 1
ATOM 941 C CA . GLU A 1 116 ? 6.333 1.762 -9.112 1.00 96.06 116 GLU A CA 1
ATOM 942 C C . GLU A 1 116 ? 5.789 1.070 -7.851 1.00 96.06 116 GLU A C 1
ATOM 944 O O . GLU A 1 116 ? 4.707 1.403 -7.375 1.00 96.06 116 GLU A O 1
ATOM 949 N N . ILE A 1 117 ? 6.555 0.146 -7.259 1.00 96.44 117 ILE A N 1
ATOM 950 C CA . ILE A 1 117 ? 6.208 -0.469 -5.969 1.00 96.44 117 ILE A CA 1
ATOM 951 C C . ILE A 1 117 ? 6.151 0.585 -4.863 1.00 96.44 117 ILE A C 1
ATOM 953 O O . ILE A 1 117 ? 5.196 0.587 -4.093 1.00 96.44 117 ILE A O 1
ATOM 957 N N . TYR A 1 118 ? 7.140 1.477 -4.780 1.00 95.88 118 TYR A N 1
ATOM 958 C CA . TYR A 1 118 ? 7.146 2.556 -3.792 1.00 95.88 118 TYR A CA 1
ATOM 959 C C . TYR A 1 118 ? 5.910 3.453 -3.927 1.00 95.88 118 TYR A C 1
ATOM 961 O O . TYR A 1 118 ? 5.235 3.715 -2.932 1.00 95.88 118 TYR A O 1
ATOM 969 N N . PHE A 1 119 ? 5.563 3.868 -5.147 1.00 95.75 119 PHE A N 1
ATOM 970 C CA . PHE A 1 119 ? 4.362 4.673 -5.373 1.00 95.75 119 PHE A CA 1
ATOM 971 C C . PHE A 1 119 ? 3.083 3.953 -4.964 1.00 95.75 119 PHE A C 1
ATOM 973 O O . PHE A 1 119 ? 2.233 4.558 -4.314 1.00 95.75 119 PHE A O 1
ATOM 980 N N . GLU A 1 120 ? 2.961 2.662 -5.264 1.00 95.69 120 GLU A N 1
ATOM 981 C CA . GLU A 1 120 ? 1.815 1.882 -4.805 1.00 95.69 120 GLU A CA 1
ATOM 982 C C . GLU A 1 120 ? 1.782 1.776 -3.270 1.00 95.69 120 GLU A C 1
ATOM 984 O O . GLU A 1 120 ? 0.717 1.901 -2.676 1.00 95.69 120 GLU A O 1
ATOM 989 N N . LEU A 1 121 ? 2.925 1.604 -2.594 1.00 94.88 121 LEU A N 1
ATOM 990 C CA . LEU A 1 121 ? 2.984 1.573 -1.126 1.00 94.88 121 LEU A CA 1
ATOM 991 C C . LEU A 1 121 ? 2.513 2.891 -0.498 1.00 94.88 121 LEU A C 1
ATOM 993 O O . LEU A 1 121 ? 1.750 2.862 0.469 1.00 94.88 121 LEU A O 1
ATOM 997 N N . VAL A 1 122 ? 2.939 4.029 -1.054 1.00 95.69 122 VAL A N 1
ATOM 998 C CA . VAL A 1 122 ? 2.488 5.359 -0.617 1.00 95.69 122 VAL A CA 1
ATOM 999 C C . VAL A 1 122 ? 0.992 5.531 -0.877 1.00 95.69 122 VAL A C 1
ATOM 1001 O O . VAL A 1 122 ? 0.260 5.916 0.031 1.00 95.69 122 VAL A O 1
ATOM 1004 N N . HIS A 1 123 ? 0.516 5.152 -2.064 1.00 95.44 123 HIS A N 1
ATOM 1005 C CA . HIS A 1 123 ? -0.903 5.220 -2.405 1.00 95.44 123 HIS A CA 1
ATOM 1006 C C . HIS A 1 123 ? -1.768 4.391 -1.444 1.00 95.44 123 HIS A C 1
ATOM 1008 O O . HIS A 1 123 ? -2.796 4.858 -0.955 1.00 95.44 123 HIS A O 1
ATOM 1014 N N . GLN A 1 124 ? -1.336 3.169 -1.115 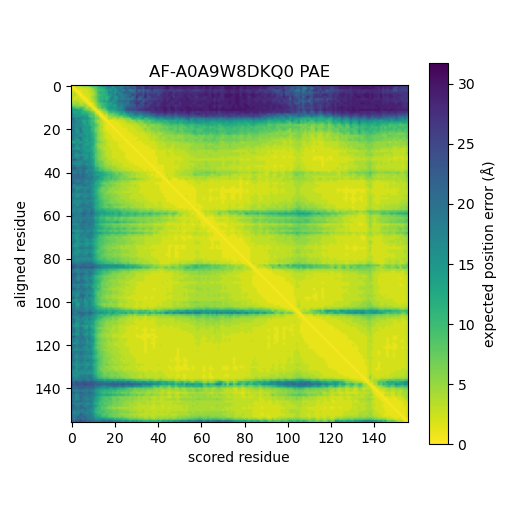1.00 94.50 124 GLN A N 1
ATOM 1015 C CA . GLN A 1 124 ? -2.025 2.323 -0.142 1.00 94.50 124 GLN A CA 1
ATOM 1016 C C . GLN A 1 124 ? -2.000 2.935 1.265 1.00 94.50 124 GLN A C 1
ATOM 1018 O O . GLN A 1 124 ? -3.016 2.901 1.955 1.00 94.50 124 GLN A O 1
ATOM 1023 N N . TYR A 1 125 ? -0.878 3.525 1.687 1.00 94.88 125 TYR A N 1
ATOM 1024 C CA . TYR A 1 125 ? -0.769 4.219 2.973 1.00 94.88 125 TYR A CA 1
ATOM 1025 C C . TYR A 1 125 ? -1.778 5.371 3.101 1.00 94.88 125 TYR A C 1
ATOM 1027 O O . TYR A 1 125 ? -2.495 5.455 4.103 1.00 94.88 125 TYR A O 1
ATOM 1035 N N . GLU A 1 126 ? -1.858 6.234 2.087 1.00 95.88 126 GLU A N 1
ATOM 1036 C CA . GLU A 1 126 ? -2.798 7.359 2.051 1.00 95.88 126 GLU A CA 1
ATOM 1037 C C . GLU A 1 126 ? -4.239 6.848 2.095 1.00 95.88 126 GLU A C 1
ATOM 1039 O O . GLU A 1 126 ? -5.006 7.221 2.985 1.00 95.88 126 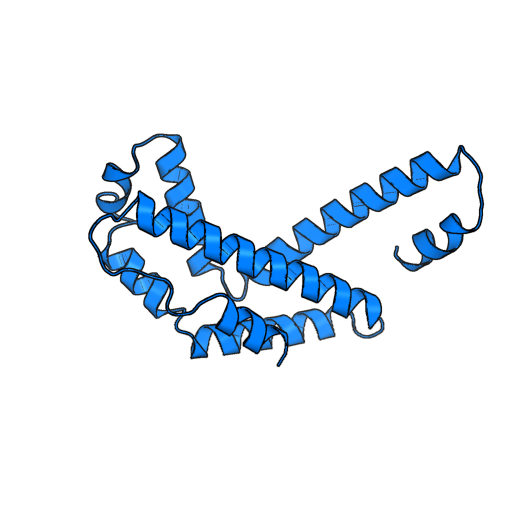GLU A O 1
ATOM 1044 N N . ARG A 1 127 ? -4.563 5.883 1.225 1.00 96.00 127 ARG A N 1
ATOM 1045 C CA . ARG A 1 127 ? -5.882 5.246 1.156 1.00 96.00 127 ARG A CA 1
ATOM 1046 C C . ARG A 1 127 ? -6.321 4.664 2.499 1.00 96.00 127 ARG A C 1
ATOM 1048 O O . ARG A 1 127 ? -7.449 4.870 2.938 1.00 96.00 127 ARG A O 1
ATOM 1055 N N . TYR A 1 128 ? -5.442 3.937 3.181 1.00 95.62 128 TYR A N 1
ATOM 1056 C CA . TYR A 1 128 ? -5.746 3.356 4.490 1.00 95.62 128 TYR A CA 1
ATOM 1057 C C . TYR A 1 128 ? -5.928 4.419 5.565 1.00 95.62 128 TYR A C 1
ATOM 1059 O O . TYR A 1 128 ? -6.819 4.289 6.401 1.00 95.62 128 TYR A O 1
ATOM 1067 N N . THR A 1 129 ? -5.115 5.473 5.540 1.00 95.00 129 THR A N 1
ATOM 1068 C CA . THR A 1 129 ? -5.236 6.593 6.479 1.00 95.00 129 THR A CA 1
ATOM 1069 C C . THR A 1 129 ? -6.594 7.281 6.328 1.00 95.00 129 THR A C 1
ATOM 1071 O O . THR A 1 129 ? -7.281 7.508 7.325 1.00 95.00 129 THR A O 1
ATOM 1074 N N . GLU A 1 130 ? -7.035 7.521 5.092 1.00 95.50 130 GLU A N 1
ATOM 1075 C CA . GLU A 1 130 ? -8.364 8.064 4.794 1.00 95.50 130 GLU A CA 1
ATOM 1076 C C . GLU A 1 130 ? -9.491 7.133 5.258 1.00 95.50 130 GLU A C 1
ATOM 1078 O O . GLU A 1 130 ? -10.442 7.580 5.903 1.00 95.50 130 GLU A O 1
ATOM 1083 N N . LEU A 1 131 ? -9.382 5.828 4.986 1.00 96.44 131 LEU A N 1
ATOM 1084 C CA . LEU A 1 131 ? -10.376 4.841 5.414 1.00 96.44 131 LEU A CA 1
ATOM 1085 C C . LEU A 1 131 ? -10.482 4.754 6.940 1.00 96.44 131 LEU A C 1
ATOM 1087 O O . LEU A 1 131 ? -11.597 4.682 7.460 1.00 96.44 131 LEU A O 1
ATOM 1091 N N . ILE A 1 132 ? -9.355 4.793 7.660 1.00 95.75 132 ILE A N 1
ATOM 1092 C CA . ILE A 1 132 ? -9.348 4.807 9.128 1.00 95.75 132 ILE A CA 1
ATOM 1093 C C . ILE A 1 132 ? -10.066 6.059 9.640 1.00 95.75 132 ILE A C 1
ATOM 1095 O O . ILE A 1 132 ? -10.984 5.940 10.452 1.00 95.75 132 ILE A O 1
ATOM 1099 N N . ALA A 1 133 ? -9.693 7.238 9.134 1.00 94.25 133 ALA A N 1
ATOM 1100 C CA . ALA A 1 133 ? -10.286 8.507 9.549 1.00 94.25 133 ALA A CA 1
ATOM 1101 C C . ALA A 1 133 ? -11.799 8.553 9.283 1.00 94.25 133 ALA A C 1
ATOM 1103 O O . ALA A 1 133 ? -12.567 9.038 10.115 1.00 94.25 133 ALA A O 1
ATOM 1104 N N . LYS A 1 134 ? -12.233 8.009 8.142 1.00 94.75 134 LYS A N 1
ATOM 1105 C CA . LYS A 1 134 ? -13.637 7.983 7.724 1.00 94.75 134 LYS A CA 1
ATOM 1106 C C . LYS A 1 134 ? -14.482 6.985 8.524 1.00 94.75 134 LYS A C 1
ATOM 1108 O O . LYS A 1 134 ? -15.607 7.310 8.891 1.00 94.75 134 LYS A O 1
ATOM 1113 N N . CYS A 1 135 ? -13.973 5.776 8.767 1.00 95.44 135 CYS A N 1
ATOM 1114 C CA . CYS A 1 135 ? -14.762 4.667 9.327 1.00 95.44 135 CYS A CA 1
ATOM 1115 C C . CYS A 1 135 ? -14.647 4.529 10.853 1.00 95.44 135 CYS A C 1
ATOM 1117 O O . CYS A 1 135 ? -15.474 3.869 11.479 1.00 95.44 135 CYS A O 1
ATOM 1119 N N . TYR A 1 136 ? -13.625 5.132 11.468 1.00 94.31 136 TYR A N 1
ATOM 1120 C CA . TYR A 1 136 ? -13.368 5.036 12.908 1.00 94.31 136 TYR A CA 1
ATOM 1121 C C . TYR A 1 136 ? -13.082 6.415 13.531 1.00 94.31 136 TYR A C 1
ATOM 1123 O O . TYR A 1 136 ? -12.033 6.602 14.154 1.00 94.31 136 TYR A O 1
ATOM 1131 N N . PRO A 1 137 ? -14.000 7.394 13.394 1.00 88.44 137 PRO A N 1
ATOM 1132 C CA . PRO A 1 137 ? -13.793 8.734 13.932 1.00 88.44 137 PRO A CA 1
ATOM 1133 C C . PRO A 1 137 ? -13.667 8.717 15.463 1.00 88.44 137 PRO A C 1
ATOM 1135 O O . PRO A 1 137 ? -14.331 7.942 16.156 1.00 88.44 137 PRO A O 1
ATOM 1138 N N . GLY A 1 138 ? -12.815 9.597 15.996 1.00 78.12 138 GLY A N 1
ATOM 1139 C CA . GLY A 1 138 ? -12.630 9.785 17.440 1.00 78.12 138 GLY A CA 1
ATOM 1140 C C . GLY A 1 138 ? -11.719 8.766 18.133 1.00 78.12 138 GLY A C 1
ATOM 1141 O O . GLY A 1 138 ? -11.547 8.851 19.345 1.00 78.12 138 GLY A O 1
ATOM 1142 N N . GLU A 1 139 ? -11.113 7.825 17.404 1.00 70.19 139 GLU A N 1
ATOM 1143 C CA . GLU A 1 139 ? -10.067 6.957 17.955 1.00 70.19 139 GLU A CA 1
ATOM 1144 C C . GLU A 1 139 ? -8.676 7.407 17.498 1.00 70.19 139 GLU A C 1
ATOM 1146 O O . GLU A 1 139 ? -8.471 7.760 16.339 1.00 70.19 139 GLU A O 1
ATOM 1151 N N . HIS A 1 140 ? -7.684 7.318 18.386 1.00 80.44 140 HIS A N 1
ATOM 1152 C CA . HIS A 1 140 ? -6.268 7.503 18.048 1.00 80.44 140 HIS A CA 1
ATOM 1153 C C . HIS A 1 140 ? -5.696 6.253 17.348 1.00 80.44 140 HIS A C 1
ATOM 1155 O O . HIS A 1 140 ? -4.701 5.680 17.789 1.00 80.44 140 HIS A O 1
ATOM 1161 N N . LEU A 1 141 ? -6.371 5.774 16.297 1.00 86.94 141 LEU A N 1
ATOM 1162 C CA . LEU A 1 141 ? -5.900 4.669 15.464 1.00 86.94 141 LEU A CA 1
ATOM 1163 C C . LEU A 1 141 ? -5.185 5.233 14.241 1.00 86.94 141 LEU A C 1
ATOM 1165 O O . LEU A 1 141 ? -5.730 6.058 13.515 1.00 86.94 141 LEU A O 1
ATOM 1169 N N . SER A 1 142 ? -3.969 4.759 14.000 1.00 89.94 142 SER A N 1
ATOM 1170 C CA . SER A 1 142 ? -3.176 5.115 12.829 1.00 89.94 142 SER A CA 1
ATOM 1171 C C . SER A 1 142 ? -2.307 3.937 12.412 1.00 89.94 142 SER A C 1
ATOM 1173 O O . SER A 1 142 ? -2.097 2.987 13.174 1.00 89.94 142 SER A O 1
ATOM 1175 N N . LEU A 1 143 ? -1.776 4.001 11.195 1.00 90.44 143 LEU A N 1
ATOM 1176 C CA . LEU A 1 143 ? -0.702 3.106 10.786 1.00 90.44 143 LEU A CA 1
ATOM 1177 C C . LEU A 1 143 ? 0.516 3.334 11.695 1.00 90.44 143 LEU A C 1
ATOM 1179 O O . LEU A 1 143 ? 0.803 4.460 12.102 1.00 90.44 143 LEU A O 1
ATOM 1183 N N . GLY A 1 144 ? 1.219 2.253 12.042 1.00 88.50 144 GLY A N 1
ATOM 1184 C CA . GLY A 1 144 ? 2.400 2.288 12.917 1.00 88.50 144 GLY A CA 1
ATOM 1185 C C . GLY A 1 144 ? 3.684 2.745 12.218 1.00 88.50 144 GLY A C 1
ATOM 1186 O O . GLY A 1 144 ? 4.770 2.347 12.631 1.00 88.50 144 GLY A O 1
ATOM 1187 N N . PHE A 1 145 ? 3.545 3.479 11.118 1.00 90.31 145 PHE A N 1
ATOM 1188 C CA . PHE A 1 145 ? 4.600 3.983 10.245 1.00 90.31 145 PHE A CA 1
ATOM 1189 C C . PHE A 1 145 ? 4.051 5.170 9.448 1.00 90.31 145 PHE A C 1
ATOM 1191 O O . PHE A 1 145 ? 2.837 5.365 9.404 1.00 90.31 145 PHE A O 1
ATOM 1198 N N . ASN A 1 146 ? 4.922 5.941 8.806 1.00 92.06 146 ASN A N 1
ATOM 1199 C CA . ASN A 1 146 ? 4.554 7.056 7.932 1.00 92.06 146 ASN A CA 1
ATOM 1200 C C . ASN A 1 146 ? 5.283 6.986 6.570 1.00 92.06 146 ASN A C 1
ATOM 1202 O O . ASN A 1 146 ? 6.038 6.054 6.290 1.00 92.06 146 ASN A O 1
ATOM 1206 N N . ILE A 1 147 ? 5.053 7.979 5.704 1.00 92.69 147 ILE A N 1
ATOM 1207 C CA . ILE A 1 147 ? 5.668 8.049 4.364 1.00 92.69 147 ILE A CA 1
ATOM 1208 C C . ILE A 1 147 ? 7.200 8.169 4.441 1.00 92.69 147 ILE A C 1
ATOM 1210 O O . ILE A 1 147 ? 7.896 7.574 3.622 1.00 92.69 147 ILE A O 1
ATOM 1214 N N . VAL A 1 148 ? 7.739 8.881 5.436 1.00 93.31 148 VAL A N 1
ATOM 1215 C CA . VAL A 1 148 ? 9.193 9.021 5.635 1.00 93.31 148 VAL A CA 1
ATOM 1216 C C . VAL A 1 148 ? 9.821 7.673 5.979 1.00 93.31 148 VAL A C 1
ATOM 1218 O O . VAL A 1 148 ? 10.891 7.342 5.466 1.00 93.31 148 VAL A O 1
ATOM 1221 N N . ASP A 1 149 ? 9.140 6.862 6.790 1.00 92.94 149 ASP A N 1
ATOM 1222 C CA . ASP A 1 149 ? 9.578 5.500 7.088 1.00 92.94 149 ASP A CA 1
ATOM 1223 C C . ASP A 1 149 ? 9.609 4.641 5.814 1.00 92.94 149 ASP A C 1
ATOM 1225 O O . ASP A 1 149 ? 10.619 3.993 5.534 1.00 92.94 149 ASP A O 1
ATOM 1229 N N . LEU A 1 150 ? 8.542 4.682 5.000 1.00 92.81 150 LEU A N 1
ATOM 1230 C CA . LEU A 1 150 ? 8.478 3.962 3.721 1.00 92.81 150 LEU A CA 1
ATOM 1231 C C . LEU A 1 150 ? 9.609 4.367 2.778 1.00 92.81 150 LEU A C 1
ATOM 1233 O O . LEU A 1 150 ? 10.253 3.491 2.200 1.00 92.81 150 LEU A O 1
ATOM 1237 N N . GLN A 1 151 ? 9.856 5.669 2.639 1.00 93.19 151 GLN A N 1
ATOM 1238 C CA . GLN A 1 151 ? 10.949 6.193 1.829 1.00 93.19 151 GLN A CA 1
ATOM 1239 C C . GLN A 1 151 ? 12.289 5.658 2.340 1.00 93.19 151 GLN A C 1
ATOM 1241 O O . GLN A 1 151 ? 13.028 5.021 1.595 1.00 93.19 151 GLN A O 1
ATOM 1246 N N . THR A 1 152 ? 12.544 5.802 3.642 1.00 93.75 152 THR A N 1
ATOM 1247 C CA . THR A 1 152 ? 13.775 5.323 4.283 1.00 93.75 152 THR A CA 1
ATOM 1248 C C . THR A 1 152 ? 14.001 3.833 4.033 1.00 93.75 152 THR A C 1
ATOM 1250 O O . THR A 1 152 ? 15.121 3.407 3.760 1.00 93.75 152 THR A O 1
ATOM 1253 N N . TRP A 1 153 ? 12.954 3.012 4.122 1.00 92.75 153 TRP A N 1
ATOM 1254 C CA . TRP A 1 153 ? 13.058 1.568 3.914 1.00 92.75 153 TRP A CA 1
ATOM 1255 C C . TRP A 1 153 ? 13.175 1.156 2.451 1.00 92.75 153 TRP A C 1
ATOM 1257 O O . TRP A 1 153 ? 13.711 0.081 2.195 1.00 92.75 153 TRP A O 1
ATOM 1267 N N . CYS A 1 154 ? 12.667 1.960 1.516 1.00 90.00 154 CYS A N 1
ATOM 1268 C CA . CYS A 1 154 ? 12.804 1.698 0.085 1.00 90.00 154 CYS A CA 1
ATOM 1269 C C . CYS A 1 154 ? 14.150 2.173 -0.472 1.00 90.00 154 CYS A C 1
ATOM 1271 O O . CYS A 1 154 ? 14.611 1.606 -1.462 1.00 90.00 154 CYS A O 1
ATOM 1273 N N . ASP A 1 155 ? 14.772 3.158 0.176 1.00 87.62 155 ASP A N 1
ATOM 1274 C CA . ASP A 1 155 ? 16.104 3.672 -0.156 1.00 87.62 155 ASP A CA 1
ATOM 1275 C C . ASP A 1 155 ? 17.246 2.858 0.500 1.00 87.62 155 ASP A C 1
ATOM 1277 O O . ASP A 1 155 ? 18.407 3.021 0.124 1.00 87.62 155 ASP A O 1
ATOM 1281 N N . SER A 1 156 ? 16.925 1.994 1.480 1.00 71.06 156 SER A N 1
ATOM 1282 C CA . SER A 1 156 ? 17.867 1.128 2.228 1.00 71.06 156 SER A CA 1
ATOM 1283 C C . SER A 1 156 ? 18.116 -0.227 1.566 1.00 71.06 156 SER A C 1
ATOM 1285 O O . SER A 1 156 ? 19.291 -0.653 1.557 1.00 71.06 156 SER A O 1
#

Mean predicted aligned error: 6.99 Å

Foldseek 3Di:
DVVVLVVLVVDPDPVCVVVNVVVVVVVVVVLVVVLVVLLCVLCVLVVVLLVVLVVCVVPDALQCQCVPPCRNPVNLVVSLVCQALVSVLVSLVVSLVVLCVVCVPDPPVSVVSLVVNLVVVQVSQVSVQVSCCRNPPPDPDHRNDDNVSSVVSSVD

Radius of gyration: 19.39 Å; Cα contacts (8 Å, |Δi|>4): 99; chains: 1; bounding box: 44×22×57 Å